Protein AF-A0A965HZ66-F1 (afdb_monomer_lite)

Radius of gyration: 14.63 Å; chains: 1; bounding box: 34×19×37 Å

Sequence (83 aa):
MKDRVFTVLSWIAFAHALIVLAGVLDGMNNSLPIPTSEVGRFYSDYLSTVFAGEEIIAYAVSPVIWLLSYVVTGAPRILPWKK

Structure (mmCIF, N/CA/C/O backbone):
data_AF-A0A965HZ66-F1
#
_entry.id   AF-A0A965HZ66-F1
#
loop_
_atom_site.group_PDB
_atom_site.id
_atom_site.type_symbol
_atom_site.label_atom_id
_atom_site.label_alt_id
_atom_site.label_comp_id
_atom_site.label_asym_id
_atom_site.label_entity_id
_atom_site.label_seq_id
_atom_site.pdbx_PDB_ins_code
_atom_site.Cartn_x
_atom_site.Cartn_y
_atom_site.Cartn_z
_atom_site.occupancy
_atom_site.B_iso_or_equiv
_atom_site.auth_seq_id
_atom_site.auth_comp_id
_atom_site.auth_asym_id
_atom_site.auth_atom_id
_atom_site.pdbx_PDB_model_num
ATOM 1 N N . MET A 1 1 ? -13.743 -9.629 16.912 1.00 64.69 1 MET A N 1
ATOM 2 C CA . MET A 1 1 ? -13.444 -10.164 15.559 1.00 64.69 1 MET A CA 1
ATOM 3 C C . MET A 1 1 ? -13.130 -9.054 14.565 1.00 64.69 1 MET A C 1
ATOM 5 O O . MET A 1 1 ? -12.036 -9.089 14.019 1.00 64.69 1 MET A O 1
ATOM 9 N N . LYS A 1 2 ? -14.004 -8.046 14.403 1.00 71.19 2 LYS A N 1
ATOM 10 C CA . LYS A 1 2 ? -13.767 -6.873 13.535 1.00 71.19 2 LYS A CA 1
ATOM 11 C C . LYS A 1 2 ? -12.394 -6.223 13.758 1.00 71.19 2 LYS A C 1
ATOM 13 O O . LYS A 1 2 ? -11.640 -6.075 12.808 1.00 71.19 2 LYS A O 1
ATOM 18 N N . ASP A 1 3 ? -12.008 -5.980 15.012 1.00 81.12 3 ASP A N 1
ATOM 19 C CA . ASP A 1 3 ? -10.703 -5.372 15.303 1.00 81.12 3 ASP A CA 1
ATOM 20 C C . ASP A 1 3 ? -9.503 -6.187 14.834 1.00 81.12 3 ASP A C 1
ATOM 22 O O . ASP A 1 3 ? -8.550 -5.604 14.335 1.00 81.12 3 ASP A O 1
ATOM 26 N N . ARG A 1 4 ? -9.541 -7.519 14.943 1.00 85.06 4 ARG A N 1
ATOM 27 C CA . ARG A 1 4 ? -8.428 -8.363 14.485 1.00 85.06 4 ARG A CA 1
ATOM 28 C C . ARG A 1 4 ? -8.297 -8.320 12.964 1.00 85.06 4 ARG A C 1
ATOM 30 O O . ARG A 1 4 ? -7.184 -8.228 12.463 1.00 85.06 4 ARG A O 1
ATOM 37 N N . VAL A 1 5 ? -9.424 -8.325 12.248 1.00 88.81 5 VAL A N 1
ATOM 38 C CA . VAL A 1 5 ? -9.453 -8.230 10.780 1.00 88.81 5 VAL A CA 1
ATOM 39 C C . VAL A 1 5 ? -8.848 -6.906 10.314 1.00 88.81 5 VAL A C 1
ATOM 41 O O . VAL A 1 5 ? -7.934 -6.914 9.497 1.00 88.81 5 VAL A O 1
ATOM 44 N N . PHE A 1 6 ? -9.276 -5.778 10.885 1.00 87.75 6 PHE A N 1
ATOM 45 C CA . PHE A 1 6 ? -8.744 -4.466 10.501 1.00 87.75 6 PHE A CA 1
ATOM 46 C C . PHE A 1 6 ? -7.279 -4.264 10.897 1.00 87.75 6 PHE A C 1
ATOM 48 O O . PHE A 1 6 ? -6.558 -3.549 10.211 1.00 87.75 6 PHE A O 1
ATOM 55 N N . THR A 1 7 ? -6.801 -4.916 11.959 1.00 89.12 7 THR A N 1
ATOM 56 C CA . THR A 1 7 ? -5.367 -4.928 12.278 1.00 89.12 7 THR A CA 1
ATOM 57 C C . THR A 1 7 ? -4.561 -5.701 11.235 1.00 89.12 7 THR A C 1
ATOM 59 O O . THR A 1 7 ? -3.522 -5.216 10.803 1.00 89.12 7 THR A O 1
ATOM 62 N N . VAL A 1 8 ? -5.034 -6.868 10.787 1.00 92.12 8 VAL A N 1
ATOM 63 C CA . VAL A 1 8 ? -4.351 -7.636 9.729 1.00 92.12 8 VAL A CA 1
ATOM 64 C C . VAL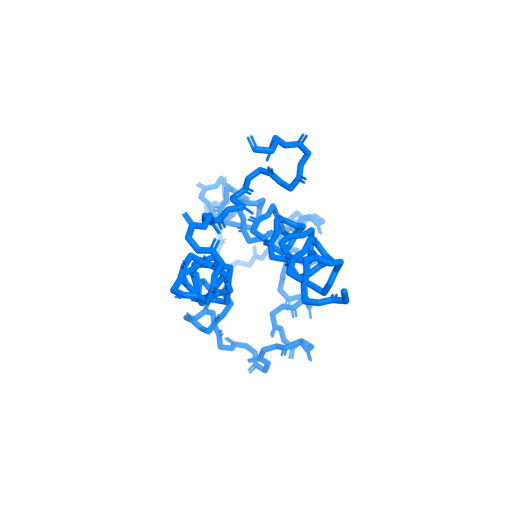 A 1 8 ? -4.368 -6.877 8.400 1.00 92.12 8 VAL A C 1
ATOM 66 O O . VAL A 1 8 ? -3.328 -6.752 7.761 1.00 92.12 8 VAL A O 1
ATOM 69 N N . LEU A 1 9 ? -5.512 -6.306 8.013 1.00 92.88 9 LEU A N 1
ATOM 70 C CA . LEU A 1 9 ? -5.623 -5.486 6.801 1.00 92.88 9 LEU A CA 1
ATOM 71 C C . LEU A 1 9 ? -4.697 -4.267 6.847 1.00 92.88 9 LEU A C 1
ATOM 73 O O . LEU A 1 9 ? -4.048 -3.953 5.856 1.00 92.88 9 LEU A O 1
ATOM 77 N N . SER A 1 10 ? -4.591 -3.620 8.007 1.00 92.50 10 SER A N 1
ATOM 78 C CA . SER A 1 10 ? -3.661 -2.515 8.227 1.00 92.50 10 SER A CA 1
ATOM 79 C C . SER A 1 10 ? -2.197 -2.940 8.049 1.00 92.50 10 SER A C 1
ATOM 81 O O . SER A 1 10 ? -1.448 -2.231 7.382 1.00 92.50 10 SER A O 1
ATOM 83 N N . TRP A 1 11 ? -1.795 -4.115 8.552 1.00 95.06 11 TRP A N 1
ATOM 84 C CA . TRP A 1 11 ? -0.455 -4.672 8.309 1.00 95.06 11 TRP A CA 1
ATOM 85 C C . TRP A 1 11 ? -0.183 -4.946 6.831 1.00 95.06 11 TRP A C 1
ATOM 87 O O . TRP A 1 11 ? 0.894 -4.606 6.343 1.00 95.06 11 TRP A O 1
ATOM 97 N N . ILE A 1 12 ? -1.154 -5.512 6.111 1.00 95.19 12 ILE A N 1
ATOM 98 C CA . ILE A 1 12 ? -1.035 -5.772 4.670 1.00 95.19 12 ILE A CA 1
ATOM 99 C C . ILE A 1 12 ? -0.893 -4.452 3.903 1.00 95.19 12 ILE A C 1
ATOM 101 O O . ILE A 1 12 ? 0.034 -4.298 3.112 1.00 95.19 12 ILE A O 1
ATOM 105 N N . ALA A 1 13 ? -1.762 -3.476 4.182 1.00 95.56 13 ALA A N 1
ATOM 106 C CA . ALA A 1 13 ? -1.701 -2.145 3.582 1.00 95.56 13 ALA A CA 1
ATOM 107 C C . ALA A 1 13 ? -0.373 -1.441 3.885 1.00 95.56 13 ALA A C 1
ATOM 109 O O . ALA A 1 13 ? 0.205 -0.797 3.013 1.00 95.56 13 ALA A O 1
ATOM 110 N N . PHE A 1 14 ? 0.142 -1.589 5.103 1.00 96.19 1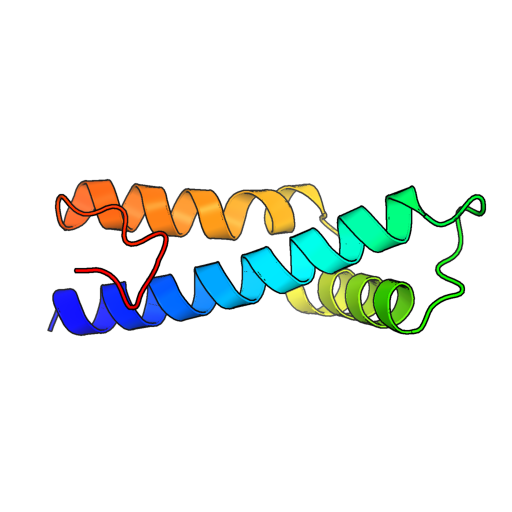4 PHE A N 1
ATOM 111 C CA . PHE A 1 14 ? 1.421 -1.012 5.486 1.00 96.19 14 PHE A CA 1
ATOM 112 C C . PHE A 1 14 ? 2.592 -1.647 4.724 1.00 96.19 14 PHE A C 1
ATOM 114 O O . PHE A 1 14 ? 3.397 -0.928 4.138 1.00 96.19 14 PHE A O 1
ATOM 121 N N . ALA A 1 15 ? 2.663 -2.980 4.661 1.00 95.62 15 ALA A N 1
ATOM 122 C CA . ALA A 1 15 ? 3.698 -3.681 3.900 1.00 95.62 15 ALA A CA 1
ATOM 123 C C . ALA A 1 15 ? 3.646 -3.325 2.405 1.00 95.62 15 ALA A C 1
ATOM 125 O O . ALA A 1 15 ? 4.675 -3.041 1.795 1.00 95.62 15 ALA A O 1
ATOM 126 N N . HIS A 1 16 ? 2.443 -3.265 1.833 1.00 96.00 16 HIS A N 1
ATOM 127 C CA . HIS A 1 16 ? 2.248 -2.851 0.450 1.00 96.00 16 HIS A CA 1
ATOM 128 C C . HIS A 1 16 ? 2.715 -1.410 0.197 1.00 96.00 16 HIS A C 1
ATOM 130 O O . HIS A 1 16 ? 3.428 -1.165 -0.775 1.00 96.00 16 HIS A O 1
ATOM 136 N N . ALA A 1 17 ? 2.387 -0.476 1.097 1.00 96.00 17 ALA A N 1
ATOM 137 C CA . ALA A 1 17 ? 2.820 0.914 0.987 1.00 96.00 17 ALA A CA 1
ATOM 138 C C . ALA A 1 17 ? 4.350 1.041 1.007 1.00 96.00 17 ALA A C 1
ATOM 140 O O . ALA A 1 17 ? 4.900 1.867 0.285 1.00 96.00 17 ALA A O 1
ATOM 141 N N . LEU A 1 18 ? 5.047 0.207 1.789 1.00 95.50 18 LEU A N 1
ATOM 142 C CA . LEU A 1 18 ? 6.511 0.176 1.795 1.00 95.50 18 LEU A CA 1
ATOM 143 C C . LEU A 1 18 ? 7.095 -0.320 0.467 1.00 95.50 18 LEU A C 1
ATOM 145 O O . LEU A 1 18 ? 8.072 0.256 -0.002 1.00 95.50 18 LEU A O 1
ATOM 149 N N . ILE A 1 19 ? 6.498 -1.347 -0.146 1.00 94.94 19 ILE A N 1
ATOM 150 C CA . ILE A 1 19 ? 6.920 -1.850 -1.465 1.00 94.94 19 ILE A CA 1
ATOM 151 C C . ILE A 1 19 ? 6.764 -0.754 -2.523 1.00 94.94 19 ILE A C 1
ATOM 153 O O . ILE A 1 19 ? 7.701 -0.477 -3.267 1.00 94.94 19 ILE A O 1
ATOM 157 N N . VAL A 1 20 ? 5.598 -0.105 -2.548 1.00 94.25 20 VAL A N 1
ATOM 158 C CA . VAL A 1 20 ? 5.304 1.011 -3.455 1.00 94.25 20 VAL A CA 1
ATOM 159 C C . VAL A 1 20 ? 6.287 2.157 -3.245 1.00 94.25 20 VAL A C 1
ATOM 161 O O . VAL A 1 20 ? 6.875 2.645 -4.205 1.00 94.25 20 VAL A O 1
ATOM 164 N N . LE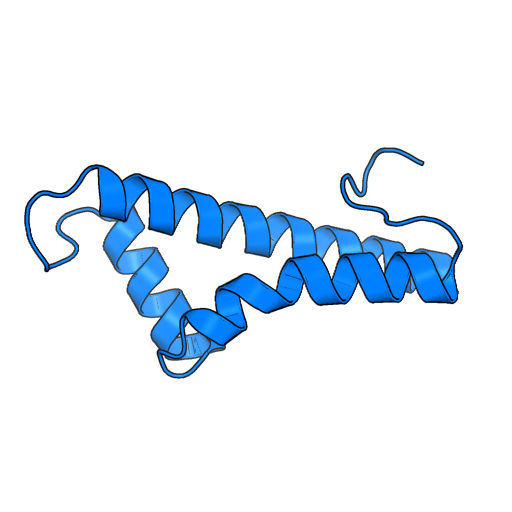U A 1 21 ? 6.520 2.561 -1.995 1.00 93.88 21 LEU A N 1
ATOM 165 C CA . LEU A 1 21 ? 7.451 3.639 -1.680 1.00 93.88 21 LEU A CA 1
ATOM 166 C C . LEU A 1 21 ? 8.879 3.306 -2.134 1.00 93.88 21 LEU A C 1
ATOM 168 O O . LEU A 1 21 ? 9.536 4.158 -2.722 1.00 93.88 21 LEU A O 1
ATOM 172 N N . ALA A 1 22 ? 9.348 2.078 -1.899 1.00 91.50 22 ALA A N 1
ATOM 173 C CA . ALA A 1 22 ? 10.664 1.634 -2.353 1.00 91.50 22 ALA A CA 1
ATOM 174 C C . ALA A 1 22 ? 10.785 1.669 -3.885 1.00 91.50 22 ALA A C 1
ATOM 176 O O . ALA A 1 22 ? 11.783 2.168 -4.398 1.00 91.50 22 ALA A O 1
ATOM 177 N N . GLY A 1 23 ? 9.757 1.207 -4.603 1.00 90.06 23 GLY A N 1
ATOM 178 C CA . GLY A 1 23 ? 9.705 1.253 -6.065 1.00 90.06 23 GLY A CA 1
ATOM 179 C C . GLY A 1 23 ? 9.717 2.675 -6.625 1.00 90.06 23 GLY A C 1
ATOM 180 O O . GLY A 1 23 ? 10.482 2.971 -7.538 1.00 90.06 23 GLY A O 1
ATOM 181 N N . VAL A 1 24 ? 8.929 3.582 -6.038 1.00 88.75 24 VAL A N 1
ATOM 182 C CA . VAL A 1 24 ? 8.898 5.001 -6.430 1.00 88.75 24 VAL A CA 1
ATOM 183 C C . VAL A 1 24 ? 10.252 5.668 -6.183 1.00 88.75 24 VAL A C 1
ATOM 185 O O . VAL A 1 24 ? 10.762 6.357 -7.063 1.00 88.75 24 VAL A O 1
ATOM 188 N N . LEU A 1 25 ? 10.858 5.451 -5.012 1.00 88.56 25 LEU A N 1
ATOM 189 C CA . LEU A 1 25 ? 12.172 6.014 -4.684 1.00 88.56 25 LEU A CA 1
ATOM 190 C C . LEU A 1 25 ? 13.270 5.492 -5.617 1.00 88.56 25 LEU A C 1
ATOM 192 O O . LEU A 1 25 ? 14.127 6.266 -6.041 1.00 88.56 25 LEU A O 1
ATOM 196 N N . ASP A 1 26 ? 13.231 4.205 -5.961 1.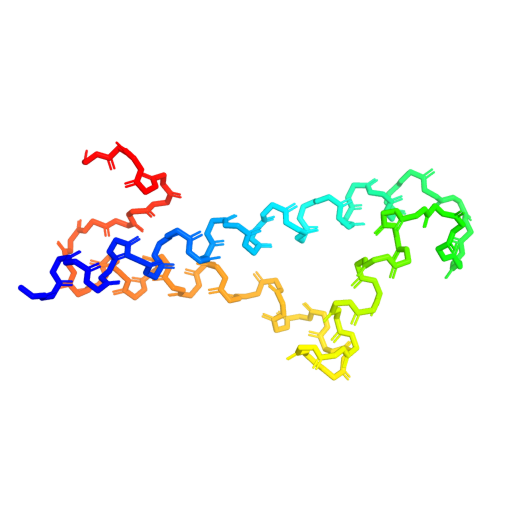00 87.25 26 ASP A N 1
ATOM 197 C CA . ASP A 1 26 ? 14.149 3.618 -6.934 1.00 87.25 26 ASP A CA 1
ATOM 198 C C . ASP A 1 26 ? 13.951 4.211 -8.338 1.00 87.25 26 ASP A C 1
ATOM 200 O O . ASP A 1 26 ? 14.918 4.622 -8.979 1.00 87.25 26 ASP A O 1
ATOM 204 N N . GLY A 1 27 ? 12.697 4.355 -8.779 1.00 82.75 27 GLY A N 1
ATOM 205 C CA . GLY A 1 27 ? 12.354 4.996 -10.048 1.00 82.75 27 GLY A CA 1
ATOM 206 C C . GLY A 1 27 ? 12.822 6.451 -10.131 1.00 82.75 27 GLY A C 1
ATOM 207 O O . GLY A 1 27 ? 13.305 6.880 -11.172 1.00 82.75 27 GLY A O 1
ATOM 208 N N . MET A 1 28 ? 12.761 7.200 -9.025 1.00 83.25 28 MET A N 1
ATOM 209 C CA . MET A 1 28 ? 13.293 8.568 -8.949 1.00 83.25 28 MET A CA 1
ATOM 210 C C . MET A 1 28 ? 14.825 8.626 -9.010 1.00 83.25 28 MET A C 1
ATOM 212 O O . MET A 1 28 ? 15.382 9.645 -9.417 1.00 83.25 28 MET A O 1
ATOM 216 N N . ASN A 1 29 ? 15.508 7.564 -8.578 1.00 79.88 29 ASN A N 1
ATOM 217 C CA . ASN A 1 29 ? 16.968 7.489 -8.555 1.00 79.88 29 ASN A CA 1
ATOM 218 C C . ASN A 1 29 ? 17.561 6.991 -9.887 1.00 79.88 29 ASN A C 1
ATOM 220 O O . ASN A 1 29 ? 18.750 7.181 -10.144 1.00 79.88 29 ASN A O 1
ATOM 224 N N . ASN A 1 30 ? 16.749 6.373 -10.746 1.00 69.00 30 ASN A N 1
ATOM 225 C CA . ASN A 1 30 ? 17.175 5.877 -12.048 1.00 69.00 30 ASN A CA 1
ATOM 226 C C . ASN A 1 30 ? 16.936 6.922 -13.149 1.00 69.00 30 ASN A C 1
ATOM 228 O O . ASN A 1 30 ? 15.839 7.435 -13.336 1.00 69.00 30 ASN A O 1
ATOM 232 N N . SER A 1 31 ? 17.980 7.216 -13.927 1.00 61.50 31 SER A N 1
ATOM 233 C CA . SER A 1 31 ? 17.917 8.119 -15.087 1.00 61.50 31 SER A CA 1
ATOM 234 C C . SER A 1 31 ? 17.449 7.432 -16.375 1.00 61.50 31 SER A C 1
ATOM 236 O O . SER A 1 31 ? 17.283 8.089 -17.403 1.00 61.50 31 SER A O 1
ATOM 238 N N . LEU A 1 32 ? 17.262 6.110 -16.336 1.00 58.56 32 LEU A N 1
ATOM 239 C CA . LEU A 1 32 ? 16.875 5.284 -17.473 1.00 58.56 32 LEU A CA 1
ATOM 240 C C . LEU A 1 32 ? 15.466 4.709 -17.258 1.00 58.56 32 LEU A C 1
ATOM 242 O O . LEU A 1 32 ? 15.148 4.300 -16.145 1.00 58.56 32 LEU A O 1
ATOM 246 N N . PRO A 1 33 ? 14.646 4.593 -18.318 1.00 60.97 33 PRO A N 1
ATOM 247 C CA . PRO A 1 33 ? 13.286 4.046 -18.242 1.00 60.97 33 PRO A CA 1
ATOM 248 C C . PRO A 1 33 ? 13.229 2.526 -17.998 1.00 60.97 33 PRO A C 1
ATOM 250 O O . PRO A 1 33 ? 12.151 1.941 -18.020 1.00 60.97 33 PRO A O 1
ATOM 253 N N . ILE A 1 34 ? 14.376 1.870 -17.799 1.00 62.69 34 ILE A N 1
ATOM 254 C CA . ILE A 1 34 ? 14.481 0.430 -17.552 1.00 62.69 34 ILE A CA 1
ATOM 255 C C . ILE A 1 34 ? 14.961 0.243 -16.108 1.00 62.69 34 ILE A C 1
ATOM 257 O O . ILE A 1 34 ? 15.976 0.849 -15.752 1.00 62.69 34 ILE A O 1
ATOM 261 N N . PRO A 1 35 ? 14.301 -0.602 -15.291 1.00 67.81 35 PRO A N 1
ATOM 262 C CA . PRO A 1 35 ? 14.778 -0.898 -13.949 1.00 67.81 35 PRO A CA 1
ATOM 263 C C . PRO A 1 35 ? 16.121 -1.632 -14.036 1.00 67.81 35 PRO A C 1
ATOM 265 O O . PRO A 1 35 ? 16.190 -2.790 -14.444 1.00 67.81 35 PRO A O 1
ATOM 268 N N . THR A 1 36 ? 17.205 -0.945 -13.684 1.00 70.75 36 THR A N 1
ATOM 269 C CA . THR A 1 36 ? 18.558 -1.524 -13.622 1.00 70.75 36 THR A CA 1
ATOM 270 C C . THR A 1 36 ? 18.884 -2.069 -12.236 1.00 70.75 36 THR A C 1
ATOM 272 O O . THR A 1 36 ? 19.820 -2.854 -12.089 1.00 70.75 36 THR A O 1
ATOM 275 N N . SER A 1 37 ? 18.117 -1.669 -11.221 1.00 85.06 37 SER A N 1
ATOM 276 C CA . SER A 1 37 ? 18.276 -2.138 -9.854 1.00 85.06 37 SER A CA 1
ATOM 277 C C . SER A 1 37 ? 17.400 -3.363 -9.570 1.00 85.06 37 SER A C 1
ATOM 279 O O . SER A 1 37 ? 16.334 -3.568 -10.154 1.00 85.06 37 SER A O 1
ATOM 281 N N . GLU A 1 38 ? 17.841 -4.167 -8.605 1.00 89.25 38 GLU A N 1
ATOM 282 C CA . GLU A 1 38 ? 17.079 -5.307 -8.087 1.00 89.25 38 GLU A CA 1
ATOM 283 C C . GLU A 1 38 ? 15.745 -4.880 -7.453 1.00 89.25 38 GLU A C 1
ATOM 285 O O . GLU A 1 38 ? 14.750 -5.595 -7.562 1.00 89.25 38 GLU A O 1
ATOM 290 N N . VAL A 1 39 ? 15.701 -3.692 -6.837 1.00 88.44 39 VAL A N 1
ATOM 291 C CA . VAL A 1 39 ? 14.481 -3.127 -6.237 1.00 88.44 39 VAL A CA 1
ATOM 292 C C . VAL A 1 39 ? 13.481 -2.740 -7.321 1.00 88.44 39 VAL A C 1
ATOM 294 O O . VAL A 1 39 ? 12.309 -3.100 -7.224 1.00 88.44 39 VAL A O 1
ATOM 297 N N . GLY A 1 40 ? 13.942 -2.064 -8.373 1.00 87.88 40 GLY A N 1
ATOM 298 C CA . GLY A 1 40 ? 13.115 -1.693 -9.514 1.00 87.88 40 GLY A CA 1
ATOM 299 C C . GLY A 1 40 ? 12.580 -2.918 -10.254 1.00 87.88 40 GLY A C 1
ATOM 300 O O . GLY A 1 40 ? 11.400 -2.952 -10.603 1.00 87.88 40 GLY A O 1
ATOM 301 N N . ARG A 1 41 ? 13.404 -3.965 -10.426 1.00 90.50 41 ARG A N 1
ATOM 302 C CA . ARG A 1 41 ? 12.953 -5.239 -11.011 1.00 90.50 41 ARG A CA 1
ATOM 303 C C . ARG A 1 41 ? 11.885 -5.903 -10.148 1.00 90.50 41 ARG A C 1
ATOM 305 O O . ARG A 1 41 ? 10.820 -6.227 -10.659 1.00 90.50 41 ARG A O 1
ATOM 312 N N . PHE A 1 42 ? 12.129 -6.030 -8.844 1.00 92.50 42 PHE A N 1
ATOM 313 C CA . PHE A 1 42 ? 11.142 -6.579 -7.915 1.00 92.50 42 PHE A CA 1
ATOM 314 C C . PHE A 1 42 ? 9.823 -5.797 -7.949 1.00 92.50 42 PHE A C 1
ATOM 316 O O . PHE A 1 42 ? 8.751 -6.397 -7.975 1.00 92.50 42 PHE A O 1
ATOM 323 N N . TYR A 1 43 ? 9.884 -4.464 -7.965 1.00 92.25 43 TYR A N 1
ATOM 324 C CA . TYR A 1 43 ? 8.691 -3.625 -8.027 1.00 92.25 43 TYR A CA 1
ATOM 325 C C . TYR A 1 43 ? 7.923 -3.802 -9.346 1.00 92.25 43 TYR A C 1
ATOM 327 O O . TYR A 1 43 ? 6.699 -3.921 -9.327 1.00 92.25 43 TYR A O 1
ATOM 335 N N . SER A 1 44 ? 8.626 -3.897 -10.477 1.00 90.81 44 SER A N 1
ATOM 336 C CA . SER A 1 44 ? 8.022 -4.173 -11.786 1.00 90.81 44 SER A CA 1
ATOM 337 C C . SER A 1 44 ? 7.347 -5.553 -11.837 1.00 90.81 44 SER A C 1
ATOM 339 O O . SER A 1 44 ? 6.199 -5.671 -12.277 1.00 90.81 44 SER A O 1
ATOM 341 N N . ASP A 1 45 ? 8.001 -6.586 -11.302 1.00 93.12 45 ASP A N 1
ATOM 342 C CA . ASP A 1 45 ? 7.437 -7.937 -11.181 1.00 93.12 45 ASP A CA 1
ATOM 343 C C . ASP A 1 45 ? 6.212 -7.951 -10.254 1.00 93.12 45 ASP A C 1
ATOM 345 O O . ASP A 1 45 ? 5.195 -8.586 -10.542 1.00 93.12 45 ASP A O 1
ATOM 349 N N . TYR A 1 46 ? 6.273 -7.204 -9.151 1.00 92.19 46 TYR A N 1
ATOM 350 C CA . TYR A 1 46 ? 5.165 -7.051 -8.216 1.00 92.19 46 TYR A CA 1
ATOM 351 C C . TYR A 1 46 ? 3.950 -6.382 -8.875 1.00 92.19 46 TYR A C 1
ATOM 353 O O . TYR A 1 46 ? 2.835 -6.899 -8.779 1.00 92.19 46 TYR A O 1
ATOM 361 N N . LEU A 1 47 ? 4.155 -5.270 -9.586 1.00 93.12 47 LEU A N 1
ATOM 362 C CA . LEU A 1 47 ? 3.095 -4.566 -10.310 1.00 93.12 47 LEU A CA 1
ATOM 363 C C . LEU A 1 47 ? 2.474 -5.429 -11.408 1.00 93.12 47 LEU A C 1
ATOM 365 O O . LEU A 1 47 ? 1.249 -5.508 -11.508 1.00 93.12 47 LEU A O 1
ATOM 369 N N . SER A 1 48 ? 3.296 -6.098 -12.216 1.00 93.50 48 SER A N 1
ATOM 370 C CA . SER A 1 48 ? 2.805 -6.967 -13.289 1.00 93.50 48 SER A CA 1
ATOM 371 C C . SER A 1 48 ? 2.022 -8.166 -12.747 1.00 93.50 48 SER A C 1
ATOM 373 O O . SER A 1 48 ? 0.953 -8.480 -13.266 1.00 93.50 48 SER A O 1
ATOM 375 N N . THR A 1 49 ? 2.491 -8.791 -11.665 1.00 94.31 49 THR A N 1
ATOM 376 C CA . THR A 1 49 ? 1.863 -9.995 -11.097 1.00 94.31 49 THR A CA 1
ATOM 377 C C . THR A 1 49 ? 0.590 -9.685 -10.315 1.00 94.31 49 THR A C 1
ATOM 379 O O . THR A 1 49 ? -0.405 -10.396 -10.442 1.00 94.31 49 THR A O 1
ATOM 382 N N . VAL A 1 50 ? 0.616 -8.650 -9.474 1.00 92.50 50 VAL A N 1
ATOM 383 C CA . VAL A 1 50 ? -0.469 -8.369 -8.519 1.00 92.50 50 VAL A CA 1
ATOM 384 C C . VAL A 1 50 ? -1.492 -7.393 -9.093 1.00 92.50 50 VAL A C 1
ATOM 386 O O . VAL A 1 50 ? -2.676 -7.490 -8.779 1.00 92.50 50 VAL A O 1
ATOM 389 N N . PHE A 1 51 ? -1.050 -6.475 -9.953 1.00 92.44 51 PHE A N 1
ATOM 390 C CA . PHE A 1 51 ? -1.870 -5.380 -10.471 1.00 92.44 51 PHE A CA 1
ATOM 391 C C . PHE A 1 51 ? -1.976 -5.369 -11.997 1.00 92.44 51 PHE A C 1
ATOM 393 O O . PHE A 1 51 ? -2.480 -4.400 -12.551 1.00 92.44 51 PHE A O 1
ATOM 400 N N . ALA A 1 52 ? -1.514 -6.417 -12.691 1.00 91.25 52 ALA A N 1
ATOM 401 C CA . ALA A 1 52 ? -1.502 -6.482 -14.157 1.00 91.25 52 ALA A CA 1
ATOM 402 C C . ALA A 1 52 ? -0.805 -5.276 -14.827 1.00 91.25 52 ALA A C 1
ATOM 404 O O . ALA A 1 52 ? -1.117 -4.922 -15.960 1.00 91.25 52 ALA A O 1
ATOM 405 N N . GLY A 1 53 ? 0.141 -4.642 -14.125 1.00 86.06 53 GLY A N 1
ATOM 406 C CA . GLY A 1 53 ? 0.846 -3.442 -14.584 1.00 86.06 53 GLY A CA 1
ATOM 407 C C . GLY A 1 53 ? 0.132 -2.115 -14.293 1.00 86.06 53 GLY A C 1
ATOM 408 O O . GLY A 1 53 ? 0.672 -1.063 -14.618 1.00 86.06 53 GLY A O 1
ATOM 409 N N . GLU A 1 54 ? -1.040 -2.128 -13.654 1.00 89.31 54 GLU A N 1
ATOM 410 C CA . GLU A 1 54 ? -1.809 -0.920 -13.332 1.00 89.31 54 GLU A CA 1
ATOM 411 C C . GLU A 1 54 ? -1.271 -0.219 -12.073 1.00 89.31 54 GLU A C 1
ATOM 413 O O . GLU A 1 54 ? -1.734 -0.441 -10.947 1.00 89.31 54 GLU A O 1
ATOM 418 N N . GLU A 1 55 ? -0.295 0.672 -12.256 1.00 86.25 55 GLU A N 1
ATOM 419 C CA . GLU A 1 55 ? 0.354 1.403 -11.157 1.00 86.25 55 GLU A CA 1
ATOM 420 C C . GLU A 1 55 ? -0.622 2.215 -10.301 1.00 86.25 55 GLU A C 1
ATOM 422 O O . GLU A 1 55 ? -0.495 2.268 -9.076 1.00 86.25 55 GLU A O 1
ATOM 427 N N . ILE A 1 56 ? -1.633 2.824 -10.927 1.00 90.25 56 ILE A N 1
ATOM 428 C CA . ILE A 1 56 ? -2.567 3.698 -10.211 1.00 90.25 56 ILE A CA 1
ATOM 429 C C . ILE A 1 56 ? -3.370 2.932 -9.154 1.00 90.25 56 ILE A C 1
ATOM 431 O O . ILE A 1 56 ? -3.692 3.474 -8.096 1.00 90.25 56 ILE A O 1
ATOM 435 N N . ILE A 1 57 ? -3.649 1.650 -9.413 1.00 91.31 57 ILE A N 1
ATOM 436 C CA . ILE A 1 57 ? -4.351 0.771 -8.479 1.00 91.31 57 ILE A CA 1
ATOM 437 C C . ILE A 1 57 ? -3.430 0.440 -7.305 1.00 91.31 57 ILE A C 1
ATOM 439 O O . ILE A 1 57 ? -3.860 0.541 -6.154 1.00 91.31 57 ILE A O 1
ATOM 443 N N . ALA A 1 58 ? -2.159 0.130 -7.574 1.00 91.88 58 ALA A N 1
ATOM 444 C CA . ALA A 1 58 ? -1.160 -0.110 -6.535 1.00 91.88 58 ALA A CA 1
ATOM 445 C C . ALA A 1 58 ? -0.997 1.107 -5.605 1.00 91.88 58 ALA A C 1
ATOM 447 O O . ALA A 1 58 ? -0.920 0.959 -4.389 1.00 91.88 58 ALA A O 1
ATOM 448 N N . TYR A 1 59 ? -1.041 2.332 -6.133 1.00 93.62 59 TYR A N 1
ATOM 449 C CA . TYR A 1 59 ? -0.979 3.539 -5.298 1.00 93.62 59 TYR A CA 1
ATOM 450 C C . TYR A 1 59 ? -2.215 3.728 -4.407 1.00 93.62 59 TYR A C 1
ATOM 452 O O . TYR A 1 59 ? -2.114 4.274 -3.305 1.00 93.62 59 TYR A O 1
ATOM 460 N N . ALA A 1 60 ? -3.385 3.269 -4.853 1.00 94.94 60 ALA A N 1
ATOM 461 C CA . ALA A 1 60 ? -4.649 3.497 -4.160 1.00 94.94 60 ALA A CA 1
ATOM 462 C C . ALA A 1 60 ? -4.953 2.475 -3.050 1.00 94.94 60 ALA A C 1
ATOM 464 O O . ALA A 1 60 ? -5.686 2.801 -2.113 1.00 94.94 60 ALA A O 1
ATOM 465 N N . VAL A 1 61 ? -4.407 1.257 -3.113 1.00 95.00 61 VAL A N 1
ATOM 466 C CA . VAL A 1 61 ? -4.787 0.142 -2.220 1.00 95.00 61 VAL A CA 1
ATOM 467 C C . VAL A 1 61 ? -4.603 0.483 -0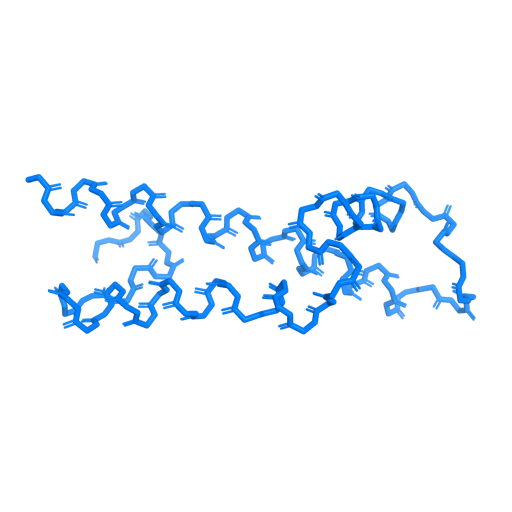.741 1.00 95.00 61 VAL A C 1
ATOM 469 O O . VAL A 1 61 ? -5.543 0.338 0.044 1.00 95.00 61 VAL A O 1
ATOM 472 N N . SER A 1 62 ? -3.421 0.955 -0.338 1.00 95.75 62 SER A N 1
ATOM 473 C CA . SER A 1 62 ? -3.154 1.247 1.076 1.00 95.75 62 SER A CA 1
ATOM 474 C C . SER A 1 62 ? -4.003 2.407 1.616 1.00 95.75 62 SER A C 1
ATOM 476 O O . SER A 1 62 ? -4.657 2.210 2.646 1.00 95.75 62 SER A O 1
ATOM 478 N N . PRO A 1 63 ? -4.098 3.570 0.932 1.00 95.25 63 PRO A N 1
ATOM 479 C CA . PRO A 1 63 ? -5.022 4.636 1.317 1.00 95.25 63 PRO A CA 1
ATOM 480 C C . PRO A 1 63 ? -6.476 4.172 1.448 1.00 95.25 63 PRO A C 1
ATOM 482 O O . PRO A 1 63 ? -7.142 4.522 2.422 1.00 95.25 63 PRO A O 1
ATOM 485 N N . VAL A 1 64 ? -6.963 3.350 0.511 1.00 95.50 64 VAL A N 1
ATOM 486 C CA . VAL A 1 64 ? -8.335 2.823 0.544 1.00 95.50 64 VAL A CA 1
ATOM 487 C C . VAL A 1 64 ? -8.543 1.916 1.755 1.00 95.50 64 VAL A C 1
ATOM 489 O O . VAL A 1 64 ? -9.532 2.078 2.469 1.00 95.50 64 VAL A O 1
ATOM 492 N N . ILE A 1 65 ? -7.613 1.004 2.052 1.00 94.31 65 ILE A N 1
ATOM 493 C CA . ILE A 1 65 ? -7.725 0.118 3.221 1.00 94.31 65 ILE A CA 1
ATOM 494 C C . ILE A 1 65 ? -7.730 0.920 4.530 1.00 94.31 65 ILE A C 1
ATOM 496 O O . ILE A 1 65 ? -8.539 0.633 5.418 1.00 94.31 65 ILE A O 1
ATOM 500 N N . TRP A 1 66 ? -6.871 1.931 4.670 1.00 94.62 66 TRP A N 1
ATOM 501 C CA . TRP A 1 66 ? -6.843 2.775 5.870 1.00 94.62 66 TRP A CA 1
ATOM 502 C C . TRP A 1 66 ? -8.098 3.637 6.003 1.00 94.62 66 TRP A C 1
ATOM 504 O O . TRP A 1 66 ? -8.653 3.745 7.098 1.00 94.62 66 TRP A O 1
ATOM 514 N N . LEU A 1 67 ? -8.600 4.190 4.897 1.00 94.69 67 LEU A N 1
ATOM 515 C CA . LEU A 1 67 ? -9.849 4.948 4.884 1.00 94.69 67 LEU A CA 1
ATOM 516 C C . LEU A 1 67 ? -11.037 4.066 5.283 1.00 94.69 67 LEU A C 1
ATOM 518 O O . LEU A 1 67 ? -11.818 4.444 6.152 1.00 94.69 67 LEU A O 1
ATOM 522 N N . LEU A 1 68 ? -11.150 2.864 4.715 1.00 92.62 68 LEU A N 1
ATOM 523 C CA . LEU A 1 68 ? -12.193 1.905 5.088 1.00 92.62 68 LEU A CA 1
ATOM 524 C C . LEU A 1 68 ? -12.064 1.477 6.556 1.00 92.62 68 LEU A C 1
ATOM 526 O O . LEU A 1 68 ? -13.069 1.374 7.260 1.00 92.62 68 LEU A O 1
ATOM 530 N N . SER A 1 69 ? -10.835 1.286 7.043 1.00 90.56 69 SER A N 1
ATOM 531 C CA . SER A 1 69 ? -10.573 1.002 8.459 1.00 90.56 69 SER A CA 1
ATOM 532 C C . SER A 1 69 ? -11.062 2.139 9.357 1.00 90.56 69 SER A C 1
ATOM 534 O O . SER A 1 69 ? -11.719 1.875 10.368 1.00 90.56 69 SER A O 1
ATOM 536 N N . TYR A 1 70 ? -10.818 3.394 8.965 1.00 90.94 70 TYR A N 1
ATOM 537 C CA . TYR A 1 70 ? -11.305 4.575 9.675 1.00 90.94 70 TYR A CA 1
ATOM 538 C C . TYR A 1 70 ? -12.831 4.650 9.684 1.00 90.94 70 TYR A C 1
ATOM 540 O O . TYR A 1 70 ? -13.426 4.782 10.750 1.00 90.94 70 TYR A O 1
ATOM 548 N N . VAL A 1 71 ? -13.471 4.498 8.524 1.00 91.81 71 VAL A N 1
ATOM 549 C CA . VAL A 1 71 ? -14.934 4.580 8.394 1.00 91.81 71 VAL A CA 1
ATOM 550 C C . VAL A 1 71 ? -15.630 3.511 9.239 1.00 91.81 71 VAL A C 1
ATOM 552 O O . VAL A 1 71 ? -16.654 3.787 9.857 1.00 91.81 71 VAL A O 1
ATOM 555 N N . VAL A 1 72 ? -15.079 2.296 9.305 1.00 89.19 72 VAL A N 1
ATOM 556 C CA . VAL A 1 72 ? -15.721 1.182 10.021 1.00 89.19 72 VAL A CA 1
ATOM 557 C C . VAL A 1 72 ? -15.376 1.151 11.512 1.00 89.19 72 VAL A C 1
ATOM 559 O O . VAL A 1 72 ? -16.197 0.706 12.314 1.00 89.19 72 VAL A O 1
ATOM 562 N N . THR A 1 73 ? -14.168 1.572 11.900 1.00 86.19 73 THR A N 1
ATOM 563 C CA . THR A 1 73 ? -13.668 1.397 13.279 1.00 86.19 73 THR A CA 1
ATOM 564 C C . THR A 1 73 ? -13.387 2.699 14.026 1.00 86.19 73 THR A C 1
ATOM 566 O O . THR A 1 73 ? -13.045 2.647 15.203 1.00 86.19 73 THR A O 1
ATOM 569 N N . GLY A 1 74 ? -13.497 3.857 13.370 1.00 85.62 74 GLY A N 1
ATOM 570 C CA . GLY A 1 74 ? -13.111 5.162 13.919 1.00 85.62 74 GLY A CA 1
ATOM 571 C C . GLY A 1 74 ? -11.596 5.373 14.026 1.00 85.62 74 GLY A C 1
ATOM 572 O O . GLY A 1 74 ? -11.154 6.435 14.456 1.00 85.62 74 GLY A O 1
ATOM 573 N N . ALA A 1 75 ? -10.790 4.384 13.626 1.00 81.75 75 ALA A N 1
ATOM 574 C CA . ALA A 1 75 ? -9.336 4.415 13.699 1.00 81.75 75 ALA A CA 1
ATOM 575 C C . ALA A 1 75 ? -8.733 4.134 12.312 1.00 81.75 75 ALA A C 1
ATOM 577 O O . ALA A 1 75 ? -9.020 3.087 11.728 1.00 81.75 75 ALA A O 1
ATOM 578 N N . PRO A 1 76 ? -7.876 5.022 11.774 1.00 75.62 76 PRO A N 1
ATOM 579 C CA . PRO A 1 76 ? -7.318 4.850 10.434 1.00 75.62 76 PRO A CA 1
ATOM 580 C C . PRO A 1 76 ? -6.275 3.731 10.369 1.00 75.62 76 PRO A C 1
ATOM 582 O O . PRO A 1 76 ? -6.045 3.170 9.303 1.00 75.62 76 PRO A O 1
ATOM 585 N N . ARG A 1 77 ? -5.666 3.377 11.515 1.00 82.50 77 ARG A N 1
ATOM 586 C CA . ARG A 1 77 ? -4.692 2.280 11.651 1.00 82.50 77 ARG A CA 1
ATOM 587 C C . ARG A 1 77 ? -3.606 2.335 10.567 1.00 82.50 77 ARG A C 1
ATOM 589 O O . ARG A 1 77 ? -3.278 1.326 9.964 1.00 82.50 77 ARG A O 1
ATOM 596 N N . ILE A 1 78 ? -3.048 3.516 10.305 1.00 85.38 78 ILE A N 1
ATOM 597 C CA . ILE A 1 78 ? -1.953 3.675 9.327 1.00 85.38 78 ILE A CA 1
ATOM 598 C C . ILE A 1 78 ? -0.684 2.984 9.837 1.00 85.38 78 ILE A C 1
ATOM 600 O O . ILE A 1 78 ? 0.037 2.344 9.082 1.00 85.38 78 ILE A O 1
ATOM 604 N N . LEU A 1 79 ? -0.440 3.089 11.146 1.00 85.81 79 LEU A N 1
ATOM 605 C CA . LEU A 1 79 ? 0.637 2.401 11.847 1.00 85.81 79 LEU A CA 1
ATOM 606 C C . LEU A 1 79 ? 0.020 1.246 12.649 1.00 85.81 79 LEU A C 1
ATOM 608 O O . LEU A 1 79 ? -0.458 1.491 13.756 1.00 85.81 79 LEU A O 1
ATOM 612 N N . PRO A 1 80 ? 0.000 0.008 12.126 1.00 80.56 80 PRO A N 1
ATOM 613 C CA . PRO A 1 80 ? -0.747 -1.110 12.715 1.00 80.56 80 PRO A CA 1
ATOM 614 C C . PRO A 1 80 ? -0.368 -1.458 14.163 1.00 80.56 80 PRO A C 1
ATOM 616 O O . PRO A 1 80 ? -1.141 -2.104 14.872 1.00 80.56 80 PRO A O 1
ATOM 619 N N . TRP A 1 81 ? 0.827 -1.058 14.604 1.00 83.88 81 TRP A N 1
ATOM 620 C CA . TRP A 1 81 ? 1.333 -1.252 15.966 1.00 83.88 81 TRP A CA 1
ATOM 621 C C . TRP A 1 81 ? 0.974 -0.119 16.936 1.00 83.88 81 TRP A C 1
ATOM 623 O O . TRP A 1 81 ? 1.121 -0.297 18.146 1.00 83.88 81 TRP A O 1
ATOM 633 N N . LYS A 1 82 ? 0.517 1.040 16.444 1.00 76.00 82 LYS A N 1
ATOM 634 C CA . LYS A 1 82 ? -0.016 2.117 17.286 1.00 76.00 82 LYS A CA 1
ATOM 635 C C . LYS A 1 82 ? -1.534 1.961 17.373 1.00 76.00 82 LYS A C 1
ATOM 637 O O . LYS A 1 82 ? -2.211 1.924 16.349 1.00 76.00 82 LYS A O 1
ATOM 642 N N . LYS A 1 83 ? -2.031 1.818 18.603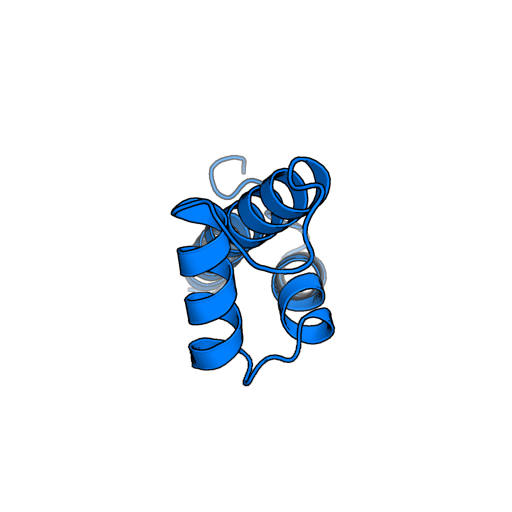 1.00 61.78 83 LYS A N 1
ATOM 643 C CA . LYS A 1 83 ? -3.466 1.774 18.902 1.00 61.78 83 LYS A CA 1
ATOM 644 C C . LYS A 1 83 ? -4.081 3.159 18.802 1.00 61.78 83 LYS A C 1
ATOM 646 O O . LYS A 1 83 ? -3.416 4.108 19.273 1.00 61.78 83 LYS A O 1
#

pLDDT: mean 87.05, std 9.52, range [58.56, 96.19]

Secondary structure (DSSP, 8-state):
-HHHHHHHHHHHHHHHHHHHHHHHHHHHH-SSSS--SHHHHHHHHHHHHHHTT-HHHHHHHHHHHHHHHHHHHS---SSTT--

Foldseek 3Di:
DLLVVLLVLLVVLLVLVVLLVQLVVQVVVDPDPDRPDPSVVVSCVCCCPVVVVPSVVSVVSSVVSLVVSCVVPVGSCNPSPPD